Protein AF-A0A821AJT0-F1 (afdb_monomer_lite)

Radius of gyration: 16.4 Å; chains: 1; bounding box: 42×39×43 Å

Foldseek 3Di:
DDDDDDPDDDDDPDADDPPDLAQALQDLPLQLCVDPVNCCCLDPVVQVVLCVVLVFHADSCSNVNLQAALVRCVLCVLLVPLVLPDPVPPPGDDDDDDSPDHHDPVRNVRCVCSLPCVNNVSNDDLVVLLVDDDYDQDDDPPRSCVSSSSSVVCSSVVSVVVD

Structure (mmCIF, N/CA/C/O backbone):
data_AF-A0A821AJT0-F1
#
_entry.id   AF-A0A821AJT0-F1
#
loop_
_atom_site.group_PDB
_atom_site.id
_atom_site.type_symbol
_atom_site.label_atom_id
_atom_site.label_alt_id
_atom_site.label_comp_id
_atom_site.label_asym_id
_atom_site.label_entity_id
_atom_site.label_seq_id
_atom_site.pdbx_PDB_ins_code
_atom_site.Cartn_x
_atom_site.Cartn_y
_atom_site.Cartn_z
_atom_site.occupancy
_atom_site.B_iso_or_equiv
_atom_site.auth_seq_id
_atom_site.auth_comp_id
_atom_site.auth_asym_id
_atom_site.auth_atom_id
_atom_site.pdbx_PDB_model_num
ATOM 1 N N . MET A 1 1 ? -9.507 7.786 2.110 1.00 45.34 1 MET A N 1
ATOM 2 C CA . MET A 1 1 ? -10.564 7.546 3.126 1.00 45.34 1 MET A CA 1
ATOM 3 C C . MET A 1 1 ? -10.625 8.767 4.018 1.00 45.34 1 MET A C 1
ATOM 5 O O . MET A 1 1 ? -9.669 9.011 4.734 1.00 45.34 1 MET A O 1
ATOM 9 N N . ARG A 1 2 ? -11.683 9.581 3.936 1.00 38.25 2 ARG A N 1
ATOM 10 C CA . ARG A 1 2 ? -11.828 10.737 4.831 1.00 38.25 2 ARG A CA 1
ATOM 11 C C . ARG A 1 2 ? -12.661 10.327 6.033 1.00 38.25 2 ARG A C 1
ATOM 13 O O . ARG A 1 2 ? -13.854 10.071 5.902 1.00 38.25 2 ARG A O 1
ATOM 20 N N . PHE A 1 3 ? -12.023 10.248 7.193 1.00 47.03 3 PHE A N 1
ATOM 21 C CA . PHE A 1 3 ? -12.723 10.042 8.452 1.00 47.03 3 PHE A CA 1
ATOM 22 C C . PHE A 1 3 ? -13.467 11.330 8.799 1.00 47.03 3 PHE A C 1
ATOM 24 O O . PHE A 1 3 ? -12.852 12.363 9.067 1.00 47.03 3 PHE A O 1
ATOM 31 N N . ALA A 1 4 ? -14.796 11.294 8.769 1.00 43.53 4 ALA A N 1
ATOM 32 C CA . ALA A 1 4 ? -15.590 12.412 9.250 1.00 43.53 4 ALA A CA 1
ATOM 33 C C . ALA A 1 4 ? -15.402 12.531 10.772 1.00 43.53 4 ALA A C 1
ATOM 35 O O . ALA A 1 4 ? -15.856 11.676 11.534 1.00 43.53 4 ALA A O 1
ATOM 36 N N . LYS A 1 5 ? -14.728 13.590 11.232 1.00 41.69 5 LYS A N 1
ATOM 37 C CA . LYS A 1 5 ? -14.741 13.967 12.651 1.00 41.69 5 LYS A CA 1
ATOM 38 C C . LYS A 1 5 ? -16.100 14.594 12.960 1.00 41.69 5 LYS A C 1
ATOM 40 O O . LYS A 1 5 ? -16.399 15.677 12.471 1.00 41.69 5 LYS A O 1
ATOM 45 N N . SER A 1 6 ? -16.913 13.915 13.767 1.00 44.66 6 SER A N 1
ATOM 46 C CA . SER A 1 6 ? -18.130 14.518 14.322 1.00 44.66 6 SER A CA 1
ATOM 47 C C . SER A 1 6 ? -17.764 15.500 15.435 1.00 44.66 6 SER A C 1
ATOM 49 O O . SER A 1 6 ? -16.964 15.164 16.308 1.00 44.66 6 SER A O 1
ATOM 51 N N . SER A 1 7 ? -18.365 16.690 15.415 1.00 46.75 7 SER A N 1
ATOM 52 C CA . SER A 1 7 ? -18.227 17.713 16.456 1.00 46.75 7 SER A CA 1
ATOM 53 C C . SER A 1 7 ? -19.320 17.665 17.531 1.00 46.75 7 SER A C 1
ATOM 55 O O . SER A 1 7 ? -19.361 18.562 18.368 1.00 46.75 7 SER A O 1
ATOM 57 N N . THR A 1 8 ? -20.215 16.668 17.551 1.00 46.47 8 THR A N 1
ATOM 58 C CA . THR A 1 8 ? -21.352 16.683 18.491 1.00 46.47 8 THR A CA 1
ATOM 59 C C . THR A 1 8 ? -21.662 15.338 19.147 1.00 46.47 8 THR A C 1
ATOM 61 O O . THR A 1 8 ? -21.601 14.271 18.528 1.00 46.47 8 THR A O 1
ATOM 64 N N . ASN A 1 9 ? -21.985 15.437 20.444 1.00 53.34 9 ASN A N 1
ATOM 65 C CA . ASN A 1 9 ? -22.602 14.406 21.273 1.00 53.34 9 ASN A CA 1
ATOM 66 C C . ASN A 1 9 ? -23.973 14.023 20.689 1.00 53.34 9 ASN A C 1
ATOM 68 O O . ASN A 1 9 ? -24.708 14.911 20.271 1.00 53.34 9 ASN A O 1
ATOM 72 N N . HIS A 1 10 ? -24.295 12.725 20.736 1.00 47.25 10 HIS A N 1
ATOM 73 C CA . HIS A 1 10 ? -25.583 12.042 20.492 1.00 47.25 10 HIS A CA 1
ATOM 74 C C . HIS A 1 10 ? -25.587 10.995 19.358 1.00 47.25 10 HIS A C 1
ATOM 76 O O . HIS A 1 10 ? -24.951 11.128 18.315 1.00 47.25 10 HIS A O 1
ATOM 82 N N . ASN A 1 11 ? -26.298 9.900 19.655 1.00 51.38 11 ASN A N 1
ATOM 83 C CA . ASN A 1 11 ? -26.357 8.593 18.992 1.00 51.38 11 ASN A CA 1
ATOM 84 C C . ASN A 1 11 ? -26.781 8.635 17.512 1.00 51.38 11 ASN A C 1
ATOM 86 O O . ASN A 1 11 ? -27.920 8.316 17.175 1.00 51.38 11 ASN A O 1
ATOM 90 N N . VAL A 1 12 ? -25.858 8.949 16.609 1.00 53.19 12 VAL A N 1
ATOM 91 C CA . VAL A 1 12 ? -26.041 8.693 15.174 1.00 53.19 12 VAL A CA 1
ATOM 92 C C . VAL A 1 12 ? -25.372 7.362 14.839 1.00 53.19 12 VAL A C 1
ATOM 94 O O . VAL A 1 12 ? -24.178 7.201 15.093 1.00 53.19 12 VAL A O 1
ATOM 97 N N . SER A 1 13 ? -26.122 6.406 14.277 1.00 47.31 13 SER A N 1
ATOM 98 C CA . SER A 1 13 ? -25.541 5.175 13.722 1.00 47.31 13 SER A CA 1
ATOM 99 C C . SER A 1 13 ? -24.524 5.547 12.646 1.00 47.31 13 SER A C 1
ATOM 101 O O . SER A 1 13 ? -24.878 6.083 11.597 1.00 47.31 13 SER A O 1
ATOM 103 N N . ARG A 1 14 ? -23.245 5.291 12.923 1.00 57.66 14 ARG A N 1
ATOM 104 C CA . ARG A 1 14 ? -22.145 5.575 12.002 1.00 57.66 14 ARG A CA 1
ATOM 105 C C . ARG A 1 14 ? -21.933 4.356 11.115 1.00 57.66 14 ARG A C 1
ATOM 107 O O . ARG A 1 14 ? -21.143 3.478 11.438 1.00 57.66 14 ARG A O 1
ATOM 114 N N . VAL A 1 15 ? -22.667 4.283 10.008 1.00 54.91 15 VAL A N 1
ATOM 115 C CA . VAL A 1 15 ? -22.361 3.306 8.958 1.00 54.91 15 VAL A CA 1
ATOM 116 C C . VAL A 1 15 ? -21.209 3.865 8.132 1.00 54.91 15 VAL A C 1
ATOM 118 O O . VAL A 1 15 ? -21.364 4.859 7.426 1.00 54.91 15 VAL A O 1
ATOM 121 N N . GLN A 1 16 ? -20.043 3.235 8.235 1.00 56.59 16 GLN A N 1
ATOM 122 C CA . GLN A 1 16 ? -18.920 3.499 7.348 1.00 56.59 16 GLN A CA 1
ATOM 123 C C . GLN A 1 16 ? -18.976 2.510 6.185 1.00 56.59 16 GLN A C 1
ATOM 125 O O . GLN A 1 16 ? -18.784 1.313 6.379 1.00 56.59 16 GLN A O 1
ATOM 130 N N . VAL A 1 17 ? -19.222 3.009 4.973 1.00 56.44 17 VAL A N 1
ATOM 131 C CA . VAL A 1 17 ? -19.126 2.201 3.752 1.00 56.44 17 VAL A CA 1
ATOM 132 C C . VAL A 1 17 ? -17.809 2.536 3.065 1.00 56.44 17 VAL A C 1
ATOM 134 O O . VAL A 1 17 ? -17.628 3.638 2.547 1.00 56.44 17 VAL A O 1
ATOM 137 N N . VAL A 1 18 ? -16.869 1.593 3.064 1.00 58.59 18 VAL A N 1
ATOM 138 C CA . VAL A 1 18 ? -15.640 1.715 2.274 1.00 58.59 18 VAL A CA 1
ATOM 139 C C . VAL A 1 18 ? -15.951 1.246 0.854 1.00 58.59 18 VAL A C 1
ATOM 141 O O . VAL A 1 18 ? -15.835 0.069 0.536 1.00 58.59 18 VAL A O 1
ATOM 144 N N . ILE A 1 19 ? -16.372 2.171 -0.010 1.00 56.34 19 ILE A N 1
ATOM 145 C CA . ILE A 1 19 ? -16.479 1.930 -1.457 1.00 56.34 19 ILE A CA 1
ATOM 146 C C . ILE A 1 19 ? -15.154 2.366 -2.080 1.00 56.34 19 ILE A C 1
ATOM 148 O O . ILE A 1 19 ? -15.066 3.431 -2.688 1.00 56.34 19 ILE A O 1
ATOM 152 N N . TYR A 1 20 ? -14.082 1.608 -1.843 1.00 56.28 20 TYR A N 1
ATOM 153 C CA . TYR A 1 20 ? -12.774 1.960 -2.389 1.00 56.28 20 TYR A CA 1
ATOM 154 C C . TYR A 1 20 ? -12.106 0.766 -3.072 1.00 56.28 20 TYR A C 1
ATOM 156 O O . TYR A 1 20 ? -11.866 -0.249 -2.419 1.00 56.28 20 TYR A O 1
ATOM 164 N N . PRO A 1 21 ? -11.782 0.867 -4.374 1.00 53.12 21 PRO A N 1
ATOM 165 C CA . PRO A 1 21 ? -11.275 -0.260 -5.150 1.00 53.12 21 PRO A CA 1
ATOM 166 C C . PRO A 1 21 ? -9.785 -0.571 -4.909 1.00 53.12 21 PRO A C 1
ATOM 168 O O . PRO A 1 21 ? -9.240 -1.447 -5.573 1.00 53.12 21 PRO A O 1
ATOM 171 N N . ALA A 1 22 ? -9.088 0.124 -4.003 1.00 64.31 22 ALA A N 1
ATOM 172 C CA . ALA A 1 22 ? -7.684 -0.171 -3.704 1.00 64.31 22 ALA A CA 1
ATOM 173 C C . ALA A 1 22 ? -7.240 0.426 -2.365 1.00 64.31 22 ALA A C 1
ATOM 175 O O . ALA A 1 22 ? -6.850 1.572 -2.299 1.00 64.31 22 ALA A O 1
ATOM 176 N N . ILE A 1 23 ? -7.234 -0.326 -1.272 1.00 67.50 23 ILE A N 1
ATOM 177 C CA . ILE A 1 23 ? -7.045 0.271 0.066 1.00 67.50 23 ILE A CA 1
ATOM 178 C C . ILE A 1 23 ? -5.593 0.635 0.464 1.00 67.50 23 ILE A C 1
ATOM 180 O O . ILE A 1 23 ? -5.394 1.221 1.526 1.00 67.50 23 ILE A O 1
ATOM 184 N N . GLN A 1 24 ? -4.594 0.364 -0.387 1.00 74.12 24 GLN A N 1
ATOM 185 C CA . GLN A 1 24 ? -3.237 0.940 -0.303 1.00 74.12 24 GLN A CA 1
ATOM 186 C C . GLN A 1 24 ? -2.450 0.754 -1.612 1.00 74.12 24 GLN A C 1
ATOM 188 O O . GLN A 1 24 ? -2.720 -0.206 -2.337 1.00 74.12 24 GLN A O 1
ATOM 193 N N . PHE A 1 25 ? -1.474 1.624 -1.875 1.00 85.38 25 PHE A N 1
ATOM 194 C CA . PHE A 1 25 ? -0.567 1.600 -3.034 1.00 85.38 25 PHE A CA 1
ATOM 195 C C . PHE A 1 25 ? 0.917 1.541 -2.635 1.00 85.38 25 PHE A C 1
ATOM 197 O O . PHE A 1 25 ? 1.778 1.968 -3.398 1.00 85.38 25 PHE A O 1
ATOM 204 N N . VAL A 1 26 ? 1.238 1.051 -1.435 1.00 84.94 26 VAL A N 1
ATOM 205 C CA . VAL A 1 26 ? 2.631 0.844 -1.010 1.00 84.94 26 VAL A CA 1
ATOM 206 C C . VAL A 1 26 ? 3.263 -0.359 -1.707 1.00 84.94 26 VAL A C 1
ATOM 208 O O . VAL A 1 26 ? 4.451 -0.340 -2.002 1.00 84.94 26 VAL A O 1
ATOM 211 N N . ASP A 1 27 ? 2.466 -1.380 -2.021 1.00 80.31 27 ASP A N 1
ATOM 212 C CA . ASP A 1 27 ? 2.963 -2.606 -2.637 1.00 80.31 27 ASP A CA 1
ATOM 213 C C . ASP A 1 27 ? 2.010 -3.082 -3.749 1.00 80.31 27 ASP A C 1
ATOM 215 O O . ASP A 1 27 ? 0.897 -3.562 -3.495 1.00 80.31 27 ASP A O 1
ATOM 219 N N . PHE A 1 28 ? 2.451 -2.893 -4.993 1.00 76.88 28 PHE A N 1
ATOM 220 C CA . PHE A 1 28 ? 1.835 -3.384 -6.223 1.00 76.88 28 PHE A CA 1
ATOM 221 C C . PHE A 1 28 ? 2.284 -4.811 -6.559 1.00 76.88 28 PHE A C 1
ATOM 223 O O . PHE A 1 28 ? 1.522 -5.539 -7.179 1.00 76.88 28 PHE A O 1
ATOM 230 N N . MET A 1 29 ? 3.453 -5.265 -6.104 1.00 69.94 29 MET A N 1
ATOM 231 C CA . MET A 1 29 ? 3.932 -6.636 -6.350 1.00 69.94 29 MET A CA 1
ATOM 232 C C . MET A 1 29 ? 3.296 -7.690 -5.430 1.00 69.94 29 MET A C 1
ATOM 234 O O . MET A 1 29 ? 3.583 -8.881 -5.572 1.00 69.94 29 MET A O 1
ATOM 238 N N . VAL A 1 30 ? 2.400 -7.295 -4.514 1.00 65.75 30 VAL A N 1
ATOM 239 C CA . VAL A 1 30 ? 1.535 -8.221 -3.760 1.00 65.75 30 VAL A CA 1
ATOM 240 C C . VAL A 1 30 ? 0.937 -9.237 -4.735 1.00 65.75 30 VAL A C 1
ATOM 242 O O . VAL A 1 30 ? 0.191 -8.863 -5.638 1.00 65.75 30 VAL A O 1
ATOM 245 N N . SER A 1 31 ? 1.253 -10.526 -4.545 1.00 56.31 31 SER A N 1
ATOM 246 C CA . SER A 1 31 ? 1.124 -11.586 -5.565 1.00 56.31 31 SER A CA 1
ATOM 247 C C . SER A 1 31 ? -0.254 -11.713 -6.226 1.00 56.31 31 SER A C 1
ATOM 249 O O . SER A 1 31 ? -0.369 -12.230 -7.333 1.00 56.31 31 SER A O 1
ATOM 251 N N . LEU A 1 32 ? -1.303 -11.201 -5.586 1.00 59.53 32 LEU A N 1
ATOM 252 C CA . LEU A 1 32 ? -2.643 -11.069 -6.146 1.00 59.53 32 LEU A CA 1
ATOM 253 C C . LEU A 1 32 ? -2.680 -10.258 -7.455 1.00 59.53 32 LEU A C 1
ATOM 255 O O . LEU A 1 32 ? -3.339 -10.677 -8.409 1.00 59.53 32 LEU A O 1
ATOM 259 N N . TYR A 1 33 ? -1.935 -9.149 -7.524 1.00 55.88 33 TYR A N 1
ATOM 260 C CA . TYR A 1 33 ? -1.860 -8.279 -8.700 1.00 55.88 33 TYR A CA 1
ATOM 261 C C . TYR A 1 33 ? -1.179 -8.932 -9.906 1.00 55.88 33 TYR A C 1
ATOM 263 O O . TYR A 1 33 ? -1.455 -8.567 -11.047 1.00 55.88 33 TYR A O 1
ATOM 271 N N . LEU A 1 34 ? -0.361 -9.954 -9.653 1.00 60.50 34 LEU A N 1
ATOM 272 C CA . LEU A 1 34 ? 0.367 -10.707 -10.673 1.00 60.50 34 LEU A CA 1
ATOM 273 C C . LEU A 1 34 ? -0.470 -11.828 -11.301 1.00 60.50 34 LEU A C 1
ATOM 275 O O . LEU A 1 34 ? -0.023 -12.494 -12.234 1.00 60.50 34 LEU A O 1
ATOM 279 N N . THR A 1 35 ? -1.692 -12.055 -10.813 1.00 65.25 35 THR A N 1
ATOM 280 C CA . THR A 1 35 ? -2.595 -13.027 -11.436 1.00 65.25 35 THR A CA 1
ATOM 281 C C . THR A 1 35 ? -3.318 -12.417 -12.639 1.00 65.25 35 THR A C 1
ATOM 283 O O . THR A 1 35 ? -3.634 -11.224 -12.632 1.00 65.25 35 THR A O 1
ATOM 286 N N . PRO A 1 36 ? -3.691 -13.224 -13.653 1.00 65.50 36 PRO A N 1
ATOM 287 C CA . PRO A 1 36 ? -4.427 -12.732 -14.821 1.00 65.50 36 PRO A CA 1
ATOM 288 C C . PRO A 1 36 ? -5.709 -11.959 -14.470 1.00 65.50 36 PRO A C 1
ATOM 290 O O . PRO A 1 36 ? -6.108 -11.044 -15.187 1.00 65.50 36 PRO A O 1
ATOM 293 N N . ALA A 1 37 ? -6.339 -12.274 -13.333 1.00 63.66 37 ALA A N 1
ATOM 294 C CA . ALA A 1 37 ? -7.545 -11.600 -12.857 1.00 63.66 37 ALA A CA 1
ATOM 295 C C . ALA A 1 37 ? -7.326 -10.131 -12.425 1.00 63.66 37 ALA A C 1
ATOM 297 O O . ALA A 1 37 ? -8.304 -9.384 -12.306 1.00 63.66 37 ALA A O 1
ATOM 298 N N . PHE A 1 38 ? -6.076 -9.703 -12.215 1.00 66.00 38 PHE A N 1
ATOM 299 C CA . PHE A 1 38 ? -5.706 -8.379 -11.697 1.00 66.00 38 PHE A CA 1
ATOM 300 C C . PHE A 1 38 ? -4.772 -7.609 -12.616 1.00 66.00 38 PHE A C 1
ATOM 302 O O . PHE A 1 38 ? -4.358 -6.506 -12.266 1.00 66.00 38 PHE A O 1
ATOM 309 N N . TYR A 1 39 ? -4.537 -8.121 -13.824 1.00 69.25 39 TYR A N 1
ATOM 310 C CA . TYR A 1 39 ? -3.720 -7.458 -14.834 1.00 69.25 39 TYR A CA 1
ATOM 311 C C . TYR A 1 39 ? -4.169 -6.015 -15.122 1.00 69.25 39 TYR A C 1
ATOM 313 O O . TYR A 1 39 ? -3.357 -5.170 -15.479 1.00 69.25 39 TYR A O 1
ATOM 321 N N . ILE A 1 40 ? -5.449 -5.685 -14.888 1.00 69.88 40 ILE A N 1
ATOM 322 C CA . ILE A 1 40 ? -5.940 -4.305 -14.994 1.00 69.88 40 ILE A CA 1
ATOM 323 C C . ILE A 1 40 ? -5.161 -3.333 -14.095 1.00 69.88 40 ILE A C 1
ATOM 325 O O . ILE A 1 40 ? -4.878 -2.226 -14.537 1.00 69.88 40 ILE A O 1
ATOM 329 N N . PHE A 1 41 ? -4.745 -3.761 -12.899 1.00 71.12 41 PHE A N 1
ATOM 330 C CA . PHE A 1 41 ? -3.929 -2.988 -11.957 1.00 71.12 41 PHE A CA 1
ATOM 331 C C . PHE A 1 41 ? -2.427 -3.015 -12.286 1.00 71.12 41 PHE A C 1
ATOM 333 O O . PHE A 1 41 ? -1.656 -2.342 -11.614 1.00 71.12 41 PHE A O 1
ATOM 340 N N . HIS A 1 42 ? -2.005 -3.788 -13.289 1.00 75.06 42 HIS A N 1
ATOM 341 C CA . HIS A 1 42 ? -0.639 -3.858 -13.830 1.00 75.06 42 HIS A CA 1
ATOM 342 C C . HIS A 1 42 ? -0.607 -3.454 -15.305 1.00 75.06 42 HIS A C 1
ATOM 344 O O . HIS A 1 42 ? 0.154 -3.981 -16.112 1.00 75.06 42 HIS A O 1
ATOM 350 N N . SER A 1 43 ? -1.477 -2.517 -15.666 1.00 82.25 43 SER A N 1
ATOM 351 C CA . SER A 1 43 ? -1.553 -1.972 -17.011 1.00 82.25 43 SER A CA 1
ATOM 352 C C . SER A 1 43 ? -1.207 -0.491 -17.003 1.00 82.25 43 SER A C 1
ATOM 354 O O . SER A 1 43 ? -1.412 0.199 -16.005 1.00 82.25 43 SER A O 1
ATOM 356 N N . GLU A 1 44 ? -0.768 0.021 -18.147 1.00 84.88 44 GLU A N 1
ATOM 357 C CA . GLU A 1 44 ? -0.578 1.459 -18.376 1.00 84.88 44 GLU A CA 1
ATOM 358 C C . GLU A 1 44 ? -1.843 2.268 -18.030 1.00 84.88 44 GLU A C 1
ATOM 360 O O . GLU A 1 44 ? -1.771 3.357 -17.468 1.00 84.88 44 GLU A O 1
ATOM 365 N N . ARG A 1 45 ? -3.034 1.685 -18.240 1.00 86.81 45 ARG A N 1
ATOM 366 C CA . ARG A 1 45 ? -4.306 2.311 -17.848 1.00 86.81 45 ARG A CA 1
ATOM 367 C C . ARG A 1 45 ? -4.416 2.531 -16.340 1.00 86.81 45 ARG A C 1
ATOM 369 O O . ARG A 1 45 ? -4.987 3.538 -15.936 1.00 86.81 45 ARG A O 1
ATOM 376 N N . ALA A 1 46 ? -3.899 1.622 -15.510 1.00 85.31 46 ALA A N 1
ATOM 377 C CA . ALA A 1 46 ? -3.889 1.830 -14.062 1.00 85.31 46 ALA A CA 1
ATOM 378 C C . ALA A 1 46 ? -2.994 3.006 -13.679 1.00 85.31 46 ALA A C 1
ATOM 380 O O . ALA A 1 46 ? -3.390 3.804 -12.836 1.00 85.31 46 ALA A O 1
ATOM 381 N N . VAL A 1 47 ? -1.841 3.146 -14.336 1.00 89.31 47 VAL A N 1
ATOM 382 C CA . VAL A 1 47 ? -0.933 4.281 -14.127 1.00 89.31 47 VAL A CA 1
ATOM 383 C C . VAL A 1 47 ? -1.658 5.588 -14.450 1.00 89.31 47 VAL A C 1
ATOM 385 O O . VAL A 1 47 ? -1.750 6.442 -13.579 1.00 89.31 47 VAL A O 1
ATOM 388 N N . HIS A 1 48 ? -2.308 5.694 -15.614 1.00 90.25 48 HIS A N 1
ATOM 389 C CA . HIS A 1 48 ? -3.079 6.892 -15.982 1.00 90.25 48 HIS A CA 1
ATOM 390 C C . HIS A 1 48 ? -4.241 7.198 -15.021 1.00 90.2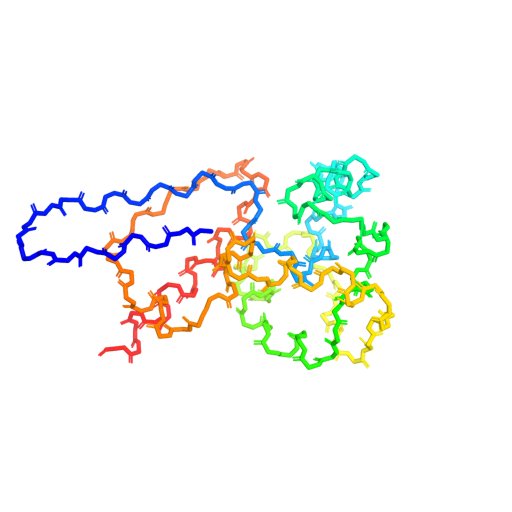5 48 HIS A C 1
ATOM 392 O O . HIS A 1 48 ? -4.515 8.358 -14.714 1.00 90.25 48 HIS A O 1
ATOM 398 N N . VAL A 1 49 ? -4.942 6.174 -14.521 1.00 87.62 49 VAL A N 1
ATOM 399 C CA . VAL A 1 49 ? -6.000 6.372 -13.515 1.00 87.62 49 VAL A CA 1
ATOM 400 C C . VAL A 1 49 ? -5.415 6.921 -12.213 1.00 87.62 49 VAL A C 1
ATOM 402 O O . VAL A 1 49 ? -6.010 7.814 -11.610 1.00 87.62 49 VAL A O 1
ATOM 405 N N . LEU A 1 50 ? -4.253 6.421 -11.786 1.00 88.00 50 LEU A N 1
ATOM 406 C CA . LEU A 1 50 ? -3.560 6.931 -10.605 1.00 88.00 50 LEU A CA 1
ATOM 407 C C . LEU A 1 50 ? -3.092 8.369 -10.812 1.00 88.00 50 LEU A C 1
ATOM 409 O O . LEU A 1 50 ? -3.329 9.189 -9.930 1.00 88.00 50 LEU A O 1
ATOM 413 N N . GLU A 1 51 ? -2.512 8.688 -11.971 1.00 91.75 51 GLU A N 1
ATOM 414 C CA . GLU A 1 51 ? -2.111 10.052 -12.337 1.00 91.75 51 GLU A CA 1
ATOM 415 C C . GLU A 1 51 ? -3.280 11.027 -12.254 1.00 91.75 51 GLU A C 1
ATOM 417 O O . GLU A 1 51 ? -3.161 12.088 -11.642 1.00 91.75 51 GLU A O 1
ATOM 422 N N . PHE A 1 52 ? -4.429 10.641 -12.817 1.00 89.19 52 PHE A N 1
ATOM 423 C CA . PHE A 1 52 ? -5.653 11.429 -12.741 1.00 89.19 52 PHE A CA 1
ATOM 424 C C . PHE A 1 52 ? -6.113 11.616 -11.290 1.00 89.19 52 PHE A C 1
ATOM 426 O O . PHE A 1 52 ? -6.504 12.713 -10.896 1.00 89.19 52 PHE A O 1
ATOM 433 N N . TYR A 1 53 ? -6.040 10.558 -10.480 1.00 85.12 53 TYR A N 1
ATOM 434 C CA . TYR A 1 53 ? -6.500 10.583 -9.094 1.00 85.12 53 TYR A CA 1
ATOM 435 C C . TYR A 1 53 ? -5.631 11.463 -8.185 1.00 85.12 53 TYR A C 1
ATOM 437 O O . TYR A 1 53 ? -6.161 12.146 -7.309 1.00 85.12 53 TYR A O 1
ATOM 445 N N . ILE A 1 54 ? -4.311 11.475 -8.395 1.00 88.75 54 ILE A N 1
ATOM 446 C CA . ILE A 1 54 ? -3.378 12.312 -7.621 1.00 88.75 54 ILE A CA 1
ATOM 447 C C . ILE A 1 54 ? -3.064 13.657 -8.295 1.00 88.75 54 ILE A C 1
ATOM 449 O O . ILE A 1 54 ? -2.374 14.491 -7.714 1.00 88.75 54 ILE A O 1
ATOM 453 N N . ASN A 1 55 ? -3.583 13.888 -9.504 1.00 90.75 55 ASN A N 1
ATOM 454 C CA . ASN A 1 55 ? -3.311 15.066 -10.330 1.00 90.75 55 ASN A CA 1
ATOM 455 C C . ASN A 1 55 ? -1.800 15.327 -10.524 1.00 90.75 55 ASN A C 1
ATOM 457 O O . ASN A 1 55 ? -1.314 16.451 -10.367 1.00 90.75 55 ASN A O 1
ATOM 461 N N . LYS A 1 56 ? -1.038 14.264 -10.808 1.00 90.75 56 LYS A N 1
ATOM 462 C CA . LYS A 1 56 ? 0.419 14.313 -11.005 1.00 90.75 56 LYS A CA 1
ATOM 463 C C . LYS A 1 56 ? 0.884 13.139 -11.860 1.00 90.75 56 LYS A C 1
ATOM 465 O O . LYS A 1 56 ? 0.446 12.017 -11.632 1.00 90.75 56 LYS A O 1
ATOM 470 N N . ASN A 1 57 ? 1.815 13.389 -12.779 1.00 92.56 57 ASN A N 1
ATOM 471 C CA . ASN A 1 57 ? 2.401 12.335 -13.607 1.00 92.56 57 ASN A CA 1
ATOM 472 C C . ASN A 1 57 ? 3.298 11.410 -12.772 1.00 92.56 57 ASN A C 1
ATOM 474 O O . ASN A 1 57 ? 4.107 11.882 -11.962 1.00 92.56 57 ASN A O 1
ATOM 478 N N . ILE A 1 58 ? 3.191 10.103 -13.005 1.00 92.00 58 ILE A N 1
ATOM 479 C CA . ILE A 1 58 ? 3.982 9.073 -12.323 1.00 92.00 58 ILE A CA 1
ATOM 480 C C . ILE A 1 58 ? 4.524 8.061 -13.331 1.00 92.00 58 ILE A C 1
ATOM 482 O O . ILE A 1 58 ? 3.899 7.761 -14.340 1.00 92.00 58 ILE A O 1
ATOM 486 N N . SER A 1 59 ? 5.712 7.519 -13.058 1.00 93.44 59 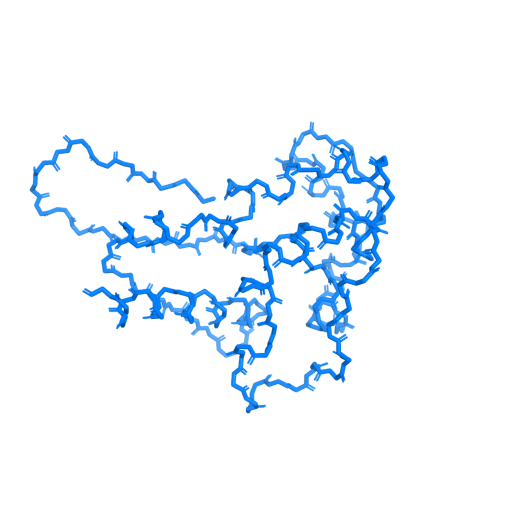SER A N 1
ATOM 487 C CA . SER A 1 59 ? 6.293 6.481 -13.917 1.00 93.44 59 SER A CA 1
ATOM 488 C C . SER A 1 59 ? 5.495 5.182 -13.806 1.00 93.44 59 SER A C 1
ATOM 490 O O . SER A 1 59 ? 5.055 4.821 -12.715 1.00 93.44 59 SER A O 1
ATOM 492 N N . GLY A 1 60 ? 5.408 4.412 -14.894 1.00 90.31 60 GLY A N 1
ATOM 493 C CA . GLY A 1 60 ? 4.920 3.031 -14.843 1.00 90.31 60 GLY A CA 1
ATOM 494 C C . GLY A 1 60 ? 5.735 2.129 -13.908 1.00 90.31 60 GLY A C 1
ATOM 495 O O . GLY A 1 60 ? 5.227 1.109 -13.447 1.00 90.31 60 GLY A O 1
ATOM 496 N N . ASP A 1 61 ? 6.948 2.549 -13.534 1.00 91.00 61 ASP A N 1
ATOM 497 C CA . ASP A 1 61 ? 7.793 1.853 -12.561 1.00 91.00 61 ASP A CA 1
ATOM 498 C C . ASP A 1 61 ? 7.160 1.746 -11.159 1.00 91.00 61 ASP A C 1
ATOM 500 O O . ASP A 1 61 ? 7.607 0.935 -10.344 1.00 91.00 61 ASP A O 1
ATOM 504 N N . VAL A 1 62 ? 6.097 2.512 -10.862 1.00 89.69 62 VAL A N 1
ATOM 505 C CA . VAL A 1 62 ? 5.303 2.310 -9.635 1.00 89.69 62 VAL A CA 1
ATOM 506 C C . VAL A 1 62 ? 4.731 0.893 -9.552 1.00 89.69 62 VAL A C 1
ATOM 508 O O . VAL A 1 62 ? 4.620 0.330 -8.466 1.00 89.69 62 VAL A O 1
ATOM 511 N N . LEU A 1 63 ? 4.418 0.282 -10.701 1.00 85.94 63 LEU A N 1
ATOM 512 C CA . LEU A 1 63 ? 3.839 -1.057 -10.756 1.00 85.94 63 LEU A CA 1
ATOM 513 C C . LEU A 1 63 ? 4.820 -2.123 -10.269 1.00 85.94 63 LEU A C 1
ATOM 515 O O . LEU A 1 63 ? 4.378 -3.127 -9.728 1.00 85.94 63 LEU A O 1
ATOM 519 N N . VAL A 1 64 ? 6.129 -1.885 -10.394 1.00 85.38 64 VAL A N 1
ATOM 520 C CA . VAL A 1 64 ? 7.200 -2.770 -9.904 1.00 85.38 64 VAL A CA 1
ATOM 521 C C . VAL A 1 64 ? 7.774 -2.317 -8.556 1.00 85.38 64 VAL A C 1
ATOM 523 O O . VAL A 1 64 ? 8.897 -2.668 -8.205 1.00 85.38 64 VAL A O 1
ATOM 526 N N . ASN A 1 65 ? 7.006 -1.540 -7.781 1.00 87.06 65 ASN A N 1
ATOM 527 C CA . ASN A 1 65 ? 7.387 -1.008 -6.467 1.00 87.06 65 ASN A CA 1
ATOM 528 C C . ASN A 1 65 ? 8.632 -0.106 -6.454 1.00 87.06 65 ASN A C 1
ATOM 530 O O . ASN A 1 65 ? 9.271 0.056 -5.410 1.00 87.06 65 ASN A O 1
ATOM 534 N N . ASN A 1 66 ? 8.964 0.533 -7.578 1.00 91.12 66 ASN A N 1
ATOM 535 C CA . ASN A 1 66 ? 10.109 1.444 -7.665 1.00 91.12 66 ASN A CA 1
ATOM 536 C C . ASN A 1 66 ? 9.838 2.829 -7.036 1.00 91.12 66 ASN A C 1
ATOM 538 O O . ASN A 1 66 ? 10.664 3.733 -7.126 1.00 91.12 66 ASN A O 1
ATOM 542 N N . HIS A 1 67 ? 8.664 3.020 -6.429 1.00 93.19 67 HIS A N 1
ATOM 543 C CA . HIS A 1 67 ? 8.200 4.266 -5.811 1.00 93.19 67 HIS A CA 1
ATOM 544 C C . HIS A 1 67 ? 8.251 4.268 -4.280 1.00 93.19 67 HIS A C 1
ATOM 546 O O . HIS A 1 67 ? 7.732 5.197 -3.663 1.00 93.19 67 HIS A O 1
ATOM 552 N N . THR A 1 68 ? 8.846 3.247 -3.659 1.00 92.62 68 THR A N 1
ATOM 553 C CA . THR A 1 68 ? 8.940 3.135 -2.196 1.00 92.62 68 THR A CA 1
ATOM 554 C C . THR A 1 68 ? 10.381 2.945 -1.734 1.00 92.62 68 THR A C 1
ATOM 556 O O . THR A 1 68 ? 11.125 2.153 -2.316 1.00 92.62 68 THR A O 1
ATOM 559 N N . SER A 1 69 ? 10.774 3.659 -0.678 1.00 93.69 69 SER A N 1
ATOM 560 C CA . SER A 1 69 ? 12.066 3.457 -0.010 1.00 93.69 69 SER A CA 1
ATOM 561 C C . SER A 1 69 ? 12.026 2.268 0.953 1.00 93.69 69 SER A C 1
ATOM 563 O O . SER A 1 69 ? 10.953 1.801 1.350 1.00 93.69 69 SER A O 1
ATOM 565 N N . VAL A 1 70 ? 13.196 1.790 1.370 1.00 92.44 70 VAL A N 1
ATOM 566 C CA . VAL A 1 70 ? 13.346 0.756 2.403 1.00 92.44 70 VAL A CA 1
ATOM 567 C C . VAL A 1 70 ? 12.666 1.171 3.709 1.00 92.44 70 VAL A C 1
ATOM 569 O O . VAL A 1 70 ? 11.983 0.362 4.341 1.00 92.44 70 VAL A O 1
ATOM 572 N N . GLU A 1 71 ? 12.810 2.431 4.115 1.00 91.69 71 GLU A N 1
ATOM 573 C CA . GLU A 1 71 ? 12.197 2.968 5.333 1.00 91.69 71 GLU A CA 1
ATOM 574 C C . GLU A 1 71 ? 10.673 2.938 5.236 1.00 91.69 71 GLU A C 1
ATOM 576 O O . GLU A 1 71 ? 10.011 2.477 6.164 1.00 91.69 71 GLU A O 1
ATOM 581 N N . GLN A 1 72 ? 10.116 3.364 4.098 1.00 91.00 72 GLN A N 1
ATOM 582 C CA . GLN A 1 72 ? 8.670 3.353 3.865 1.00 91.00 72 GLN A CA 1
ATOM 583 C C . GLN A 1 72 ? 8.115 1.926 3.860 1.00 91.00 72 GLN A C 1
ATOM 585 O O . GLN A 1 72 ? 7.095 1.658 4.495 1.00 91.00 72 GLN A O 1
ATOM 590 N N . LYS A 1 73 ? 8.800 0.992 3.191 1.00 88.00 73 LYS A N 1
ATOM 591 C CA . LYS A 1 73 ? 8.412 -0.426 3.165 1.00 88.00 73 LYS A CA 1
ATOM 592 C C . LYS A 1 73 ? 8.374 -1.021 4.571 1.00 88.00 73 LYS A C 1
ATOM 594 O O . LYS A 1 73 ? 7.394 -1.667 4.933 1.00 88.00 73 LYS A O 1
ATOM 599 N N . LYS A 1 74 ? 9.396 -0.740 5.386 1.00 87.94 74 LYS A N 1
ATOM 600 C CA . LYS A 1 74 ? 9.456 -1.169 6.792 1.00 87.94 74 LYS A CA 1
ATOM 601 C C . LYS A 1 74 ? 8.355 -0.528 7.635 1.00 87.94 74 LYS A C 1
ATOM 603 O O . LYS A 1 74 ? 7.700 -1.230 8.400 1.00 87.94 74 LYS A O 1
ATOM 608 N N . GLN A 1 75 ? 8.130 0.777 7.480 1.00 87.12 75 GLN A N 1
ATOM 609 C CA . GLN A 1 75 ? 7.106 1.520 8.216 1.00 87.12 75 GLN A CA 1
ATOM 610 C C . GLN A 1 75 ? 5.702 0.957 7.965 1.00 87.12 75 GLN A C 1
ATOM 612 O O . GLN A 1 75 ? 4.937 0.765 8.905 1.00 87.12 75 GLN A O 1
ATOM 617 N N . TYR A 1 76 ? 5.372 0.668 6.706 1.00 85.25 76 TYR A N 1
ATOM 618 C CA . TYR A 1 76 ? 4.040 0.222 6.296 1.00 85.25 76 TYR A CA 1
ATOM 619 C C . TYR A 1 76 ? 3.913 -1.303 6.189 1.00 85.25 76 TYR A C 1
ATOM 621 O O . TYR A 1 76 ? 2.910 -1.817 5.691 1.00 85.25 76 TYR A O 1
ATOM 629 N N . ARG A 1 77 ? 4.906 -2.062 6.670 1.00 82.06 77 ARG A N 1
ATOM 630 C CA . ARG A 1 77 ? 4.902 -3.525 6.564 1.00 82.06 77 ARG A CA 1
ATOM 631 C C . ARG A 1 77 ? 3.674 -4.132 7.231 1.00 82.06 77 ARG A C 1
ATOM 633 O O . ARG A 1 77 ? 3.029 -4.986 6.637 1.00 82.06 77 ARG A O 1
ATOM 640 N N . CYS A 1 78 ? 3.289 -3.636 8.405 1.00 78.44 78 CYS A N 1
ATOM 641 C CA . CYS A 1 78 ? 2.121 -4.131 9.138 1.00 78.44 78 CYS A CA 1
ATOM 642 C C . CYS A 1 78 ? 0.805 -4.041 8.345 1.00 78.44 78 CYS A C 1
ATOM 644 O O . CYS A 1 78 ? -0.101 -4.828 8.595 1.00 78.44 78 CYS A O 1
ATOM 646 N N . CYS A 1 79 ? 0.694 -3.126 7.378 1.00 75.31 79 CYS A N 1
ATOM 647 C CA . CYS A 1 79 ? -0.502 -2.936 6.558 1.00 75.31 79 CYS A CA 1
ATOM 648 C C . CYS A 1 79 ? -0.345 -3.384 5.095 1.00 75.31 79 CYS A C 1
ATOM 650 O O . CYS A 1 79 ? -1.265 -3.225 4.288 1.00 75.31 79 CYS A O 1
ATOM 652 N N . ALA A 1 80 ? 0.792 -3.995 4.758 1.00 76.19 80 ALA A N 1
ATOM 653 C CA . ALA A 1 80 ? 1.076 -4.581 3.449 1.00 76.19 80 ALA A CA 1
ATOM 654 C C . ALA A 1 80 ? 1.569 -6.037 3.531 1.00 76.19 80 ALA A C 1
ATOM 656 O O . ALA A 1 80 ? 1.915 -6.634 2.512 1.00 76.19 80 ALA A O 1
ATOM 657 N N . ASP A 1 81 ? 1.614 -6.621 4.729 1.00 78.44 81 ASP A N 1
ATOM 658 C CA . ASP A 1 81 ? 2.060 -7.992 4.935 1.00 78.44 81 ASP A CA 1
ATOM 659 C C . ASP A 1 81 ? 0.950 -9.000 4.599 1.00 78.44 81 ASP A C 1
ATOM 661 O O . ASP A 1 81 ? -0.035 -9.165 5.322 1.00 78.44 81 ASP A O 1
ATOM 665 N N . TRP A 1 82 ? 1.127 -9.718 3.489 1.00 74.81 82 TRP A N 1
ATOM 666 C CA . TRP A 1 82 ? 0.224 -10.796 3.090 1.00 74.81 82 TRP A CA 1
ATOM 667 C C . TRP A 1 82 ? 0.280 -11.999 4.045 1.00 74.81 82 TRP A C 1
ATOM 669 O O . TRP A 1 82 ? -0.637 -12.825 4.041 1.00 74.81 82 TRP A O 1
ATOM 679 N N . SER A 1 83 ? 1.304 -12.104 4.901 1.00 74.81 83 SER A N 1
ATOM 680 C CA . SER A 1 83 ? 1.387 -13.118 5.955 1.00 74.81 83 SER A CA 1
ATOM 681 C C . SER A 1 83 ? 0.291 -12.963 7.021 1.00 74.81 83 SER A C 1
ATOM 683 O O . SER A 1 83 ? 0.042 -13.898 7.780 1.00 74.81 83 SER A O 1
ATOM 685 N N . LEU A 1 84 ? -0.433 -11.841 7.043 1.00 74.69 84 LEU A N 1
ATOM 686 C CA . LEU A 1 84 ? -1.614 -11.655 7.891 1.00 74.69 84 LEU A CA 1
ATOM 687 C C . LEU A 1 84 ? -2.849 -12.405 7.369 1.00 74.69 84 LEU A C 1
ATOM 689 O O . LEU A 1 84 ? -3.781 -12.689 8.117 1.00 74.69 84 LEU A O 1
ATOM 693 N N . ILE A 1 85 ? -2.866 -12.775 6.088 1.00 75.56 85 ILE A N 1
ATOM 694 C CA . ILE A 1 85 ? -3.976 -13.516 5.480 1.00 75.56 85 ILE A CA 1
ATOM 695 C C . ILE A 1 85 ? -3.914 -14.968 5.966 1.00 75.56 85 ILE A C 1
ATOM 697 O O . ILE A 1 85 ? -2.837 -15.535 6.069 1.00 75.56 85 ILE A O 1
ATOM 701 N N . SER A 1 86 ? -5.025 -15.643 6.255 1.00 76.00 86 SER A N 1
ATOM 702 C CA . SER A 1 86 ? -4.965 -17.058 6.673 1.00 76.00 86 SER A CA 1
ATOM 703 C C . SER A 1 86 ? -4.422 -17.975 5.559 1.00 76.00 86 SER A C 1
ATOM 705 O O . SER A 1 86 ? -4.783 -17.808 4.394 1.00 76.00 86 SER A O 1
ATOM 707 N N . ASN A 1 87 ? -3.619 -18.994 5.904 1.00 75.06 87 ASN A N 1
ATOM 708 C CA . ASN A 1 87 ? -3.004 -19.931 4.944 1.00 75.06 87 ASN A CA 1
ATOM 709 C C . ASN A 1 87 ? -4.001 -20.549 3.950 1.00 75.06 87 ASN A C 1
ATOM 711 O O . ASN A 1 87 ? -3.668 -20.710 2.778 1.00 75.06 87 ASN A O 1
ATOM 715 N N . LYS A 1 88 ? -5.244 -20.829 4.371 1.00 75.19 88 LYS A N 1
ATOM 716 C CA . LYS A 1 88 ? -6.302 -21.359 3.484 1.00 75.19 88 LYS A CA 1
ATOM 717 C C . LYS A 1 88 ? -6.635 -20.444 2.293 1.00 75.19 88 LYS A C 1
ATOM 719 O O . LYS A 1 88 ? -7.154 -20.922 1.285 1.00 75.19 88 LYS A O 1
ATOM 724 N N . TYR A 1 89 ? -6.336 -19.148 2.401 1.00 69.88 89 TYR A N 1
ATOM 725 C CA . TYR A 1 89 ? -6.580 -18.145 1.364 1.00 69.88 89 TYR A CA 1
ATOM 726 C C . TYR A 1 89 ? -5.300 -17.729 0.615 1.00 69.88 89 TYR A C 1
ATOM 728 O O . TYR A 1 89 ? -5.406 -17.147 -0.463 1.00 69.88 89 TYR A O 1
ATOM 736 N N . ARG A 1 90 ? -4.097 -18.095 1.094 1.00 70.44 90 ARG A N 1
ATOM 737 C CA . ARG A 1 90 ? -2.800 -17.746 0.474 1.00 70.44 90 ARG A CA 1
ATOM 738 C C . ARG A 1 90 ? -2.440 -18.616 -0.742 1.00 70.44 90 ARG A C 1
ATOM 740 O O . ARG A 1 90 ? -1.365 -19.198 -0.811 1.00 70.44 90 ARG A O 1
ATOM 747 N N . LYS A 1 91 ? -3.331 -18.727 -1.730 1.00 62.09 91 LYS A N 1
ATOM 748 C CA . LYS A 1 91 ? -3.113 -19.607 -2.901 1.00 62.09 91 LYS A CA 1
ATOM 749 C C . LYS A 1 91 ? -2.072 -19.078 -3.901 1.00 62.09 91 LYS A C 1
ATOM 751 O O . LYS A 1 91 ? -1.596 -19.838 -4.740 1.00 62.09 91 LYS A O 1
ATOM 756 N N . VAL A 1 92 ? -1.745 -17.788 -3.829 1.00 63.03 92 VAL A N 1
ATOM 757 C CA . VAL A 1 92 ? -0.968 -17.064 -4.852 1.00 63.03 92 VAL A CA 1
ATOM 758 C C . VAL A 1 92 ? 0.355 -16.500 -4.306 1.00 63.03 92 VAL A C 1
ATOM 760 O O . VAL A 1 92 ? 1.271 -16.235 -5.076 1.00 63.03 92 VAL A O 1
ATOM 763 N N . TYR A 1 93 ? 0.493 -16.367 -2.986 1.00 66.62 93 TYR A N 1
ATOM 764 C CA . TYR A 1 93 ? 1.677 -15.797 -2.341 1.00 66.62 93 TYR A CA 1
ATOM 765 C C . TYR A 1 93 ? 2.754 -16.861 -2.155 1.00 66.62 93 TYR A C 1
ATOM 767 O O . TYR A 1 93 ? 2.591 -17.769 -1.339 1.00 66.62 93 TYR A O 1
ATOM 775 N N . LYS A 1 94 ? 3.824 -16.778 -2.947 1.00 58.53 94 LYS A N 1
ATOM 776 C CA . LYS A 1 94 ? 4.914 -17.769 -2.940 1.00 58.53 94 LYS A CA 1
ATOM 777 C C . LYS A 1 94 ? 6.280 -17.172 -2.625 1.00 58.53 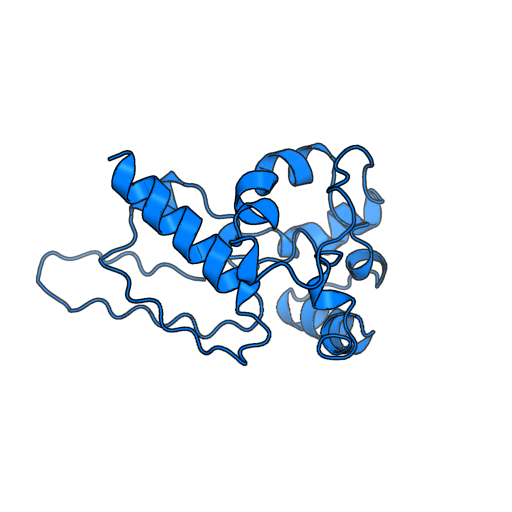94 LYS A C 1
ATOM 779 O O . LYS A 1 94 ? 7.098 -17.860 -2.029 1.00 58.53 94 LYS A O 1
ATOM 784 N N . GLU A 1 95 ? 6.501 -15.913 -2.990 1.00 62.09 95 GLU A N 1
ATOM 785 C CA . GLU A 1 95 ? 7.792 -15.253 -2.812 1.00 62.09 95 GLU A CA 1
ATOM 786 C C . GLU A 1 95 ? 7.858 -14.486 -1.484 1.00 62.09 95 GLU A C 1
ATOM 788 O O . GLU A 1 95 ? 6.861 -13.873 -1.078 1.00 62.09 95 GLU A O 1
ATOM 793 N N . PRO A 1 96 ? 9.015 -14.499 -0.799 1.00 60.41 96 PRO A N 1
ATOM 794 C CA . PRO A 1 96 ? 9.222 -13.715 0.407 1.00 60.41 96 PRO A CA 1
ATOM 795 C C . PRO A 1 96 ? 9.159 -12.217 0.101 1.00 60.41 96 PRO A C 1
ATOM 797 O O . PRO A 1 96 ? 9.577 -11.744 -0.952 1.00 60.41 96 PRO A O 1
ATOM 800 N N . ILE A 1 97 ? 8.645 -11.459 1.063 1.00 66.56 97 ILE A N 1
ATOM 801 C CA . ILE A 1 97 ? 8.596 -10.000 1.000 1.00 66.56 97 ILE A CA 1
ATOM 802 C C . ILE A 1 97 ? 10.025 -9.444 1.084 1.00 66.56 97 ILE A C 1
ATOM 804 O O . ILE A 1 97 ? 10.736 -9.718 2.052 1.00 66.56 97 ILE A O 1
ATOM 808 N N . THR A 1 98 ? 10.438 -8.635 0.106 1.00 66.44 98 THR A N 1
ATOM 809 C CA . THR A 1 98 ? 11.782 -8.032 0.059 1.00 66.44 98 THR A CA 1
ATOM 810 C C . THR A 1 98 ? 11.751 -6.518 0.297 1.00 66.44 98 THR A C 1
ATOM 812 O O . THR A 1 98 ? 11.358 -5.752 -0.584 1.00 66.44 98 THR A O 1
ATOM 815 N N . ASP A 1 99 ? 12.254 -6.095 1.464 1.00 78.94 99 ASP A N 1
ATOM 816 C CA . ASP A 1 99 ? 12.311 -4.689 1.926 1.00 78.94 99 ASP A CA 1
ATOM 817 C C . ASP A 1 99 ? 13.728 -4.137 2.037 1.00 78.94 99 ASP A C 1
ATOM 819 O O . ASP A 1 99 ? 14.037 -3.313 2.894 1.00 78.94 99 ASP A O 1
ATOM 823 N N . ASN A 1 100 ? 14.629 -4.646 1.209 1.00 85.12 100 ASN A N 1
ATOM 824 C CA . ASN A 1 100 ? 16.058 -4.357 1.279 1.00 85.12 100 ASN A CA 1
ATOM 825 C C . ASN A 1 100 ? 16.558 -3.434 0.163 1.00 85.12 100 ASN A C 1
ATOM 827 O O . ASN A 1 100 ? 17.732 -3.083 0.170 1.00 85.12 100 ASN A O 1
ATOM 831 N N . MET A 1 101 ? 15.691 -3.057 -0.778 1.00 88.50 101 MET A N 1
ATOM 832 C CA . MET A 1 101 ? 16.049 -2.239 -1.934 1.00 88.50 101 MET A CA 1
ATOM 833 C C . MET A 1 101 ? 15.214 -0.967 -1.977 1.00 88.50 101 MET A C 1
ATOM 835 O O . MET A 1 101 ? 13.981 -1.030 -1.894 1.00 88.50 101 MET A O 1
ATOM 839 N N . ASP A 1 102 ? 15.885 0.166 -2.149 1.00 93.19 102 ASP A N 1
ATOM 840 C CA . ASP A 1 102 ? 15.235 1.442 -2.417 1.00 93.19 102 ASP A CA 1
ATOM 841 C C . ASP A 1 102 ? 14.710 1.504 -3.846 1.00 93.19 102 ASP A C 1
ATOM 843 O O . ASP A 1 102 ? 15.315 0.980 -4.785 1.00 93.19 102 ASP A O 1
ATOM 847 N N . GLY A 1 103 ? 13.570 2.171 -3.996 1.00 92.25 103 GLY A N 1
ATOM 848 C CA . GLY A 1 103 ? 13.099 2.621 -5.291 1.00 92.25 103 GLY A CA 1
ATOM 849 C C . GLY A 1 103 ? 13.947 3.761 -5.861 1.00 92.25 103 GLY A C 1
ATOM 850 O O . GLY A 1 103 ? 14.830 4.328 -5.216 1.00 92.25 103 GLY A O 1
ATOM 851 N N . ASN A 1 104 ? 13.643 4.143 -7.093 1.00 95.31 104 ASN A N 1
ATOM 852 C CA . ASN A 1 104 ? 14.276 5.261 -7.766 1.00 95.31 104 ASN A CA 1
ATOM 853 C C . ASN A 1 104 ? 13.849 6.580 -7.086 1.00 95.31 104 ASN A C 1
ATOM 855 O O . ASN A 1 104 ? 12.647 6.849 -7.005 1.00 95.31 104 ASN A O 1
ATOM 859 N N . PRO A 1 105 ? 14.791 7.449 -6.667 1.00 95.31 105 PRO A N 1
ATOM 860 C CA . PRO A 1 105 ? 14.468 8.691 -5.959 1.00 95.31 105 PRO A CA 1
ATOM 861 C C . PRO A 1 105 ? 13.474 9.603 -6.693 1.00 95.31 105 PRO A C 1
ATOM 863 O O . PRO A 1 105 ? 12.591 10.190 -6.070 1.00 95.31 105 PRO A O 1
ATOM 866 N N . GLN A 1 106 ? 13.571 9.688 -8.023 1.00 95.12 106 GLN A N 1
ATOM 867 C CA . GLN A 1 106 ? 12.665 10.497 -8.836 1.00 95.12 106 GLN A CA 1
ATOM 868 C C . GLN A 1 106 ? 11.249 9.909 -8.854 1.00 95.12 106 GLN A C 1
ATOM 870 O O . GLN A 1 106 ? 10.265 10.647 -8.795 1.00 95.12 106 GLN A O 1
ATOM 875 N N . VAL A 1 107 ? 11.138 8.581 -8.926 1.00 94.00 107 VAL A N 1
ATOM 876 C CA . VAL A 1 107 ? 9.849 7.880 -8.914 1.00 94.00 107 VAL A CA 1
ATOM 877 C C . VAL A 1 107 ? 9.207 7.983 -7.529 1.00 94.00 107 VAL A C 1
ATOM 879 O O . VAL A 1 107 ? 8.021 8.296 -7.448 1.00 94.00 107 VAL A O 1
ATOM 882 N N . ILE A 1 108 ? 9.989 7.821 -6.455 1.00 94.69 108 ILE A N 1
ATOM 883 C CA . ILE A 1 108 ? 9.551 8.027 -5.063 1.00 94.69 108 ILE A CA 1
ATOM 884 C C . ILE A 1 108 ? 8.955 9.430 -4.891 1.00 94.69 108 ILE A C 1
ATOM 886 O O . ILE A 1 108 ? 7.822 9.578 -4.430 1.00 94.69 108 ILE A O 1
ATOM 890 N N . GLU A 1 109 ? 9.674 10.472 -5.312 1.00 94.19 109 GLU A N 1
ATOM 891 C CA . GLU A 1 109 ? 9.211 11.855 -5.162 1.00 94.19 109 GLU A CA 1
ATOM 892 C C . GLU A 1 109 ? 7.964 12.153 -6.014 1.00 94.19 109 GLU A C 1
ATOM 894 O O . GLU A 1 109 ? 7.042 12.872 -5.596 1.00 94.19 109 GLU A O 1
ATOM 899 N N . ASN A 1 110 ? 7.888 11.572 -7.213 1.00 92.94 110 ASN A N 1
ATOM 900 C CA . ASN A 1 110 ? 6.735 11.733 -8.090 1.00 92.94 110 ASN A CA 1
ATOM 901 C C . ASN A 1 110 ? 5.483 11.056 -7.522 1.00 92.94 110 ASN A C 1
ATOM 903 O O . ASN A 1 110 ? 4.413 11.662 -7.535 1.00 92.94 110 ASN A O 1
ATOM 907 N N . ALA A 1 111 ? 5.633 9.870 -6.941 1.00 92.31 111 ALA A N 1
ATOM 908 C CA . ALA A 1 111 ? 4.534 9.033 -6.480 1.00 92.31 111 ALA A CA 1
ATOM 909 C C . ALA A 1 111 ? 4.249 9.118 -4.969 1.00 92.31 111 ALA A C 1
ATOM 911 O O . ALA A 1 111 ? 3.365 8.417 -4.483 1.00 92.31 111 ALA A O 1
ATOM 912 N N . LYS A 1 112 ? 4.916 9.999 -4.209 1.00 92.56 112 LYS A N 1
ATOM 913 C CA . LYS A 1 112 ? 4.746 10.118 -2.744 1.00 92.56 112 LYS A CA 1
ATOM 914 C C . LYS A 1 112 ? 3.295 10.264 -2.269 1.00 92.56 112 LYS A C 1
ATOM 916 O O . LYS A 1 112 ? 2.944 9.783 -1.197 1.00 92.56 112 LYS A O 1
ATOM 921 N N . GLN A 1 113 ? 2.436 10.898 -3.071 1.00 91.88 113 GLN A N 1
ATOM 922 C CA . GLN A 1 113 ? 1.014 11.063 -2.753 1.00 91.88 113 GLN A CA 1
ATOM 923 C C . GLN A 1 113 ? 0.247 9.737 -2.747 1.00 91.88 113 GLN A C 1
ATOM 925 O O . GLN A 1 113 ? -0.735 9.623 -2.019 1.00 91.88 113 GLN A O 1
ATOM 930 N N . LEU A 1 114 ? 0.713 8.717 -3.477 1.00 90.19 114 LEU A N 1
ATOM 931 C CA . LEU A 1 114 ? 0.137 7.372 -3.417 1.00 90.19 114 LEU A CA 1
ATOM 932 C C . LEU A 1 114 ? 0.208 6.790 -2.004 1.00 90.19 114 LEU A C 1
ATOM 934 O O . LEU A 1 114 ? -0.673 6.024 -1.626 1.00 90.19 114 LEU A O 1
ATOM 938 N N . LEU A 1 115 ? 1.207 7.181 -1.208 1.00 90.50 115 LEU A N 1
ATOM 939 C CA . LEU A 1 115 ? 1.364 6.742 0.180 1.00 90.50 115 LEU A CA 1
ATOM 940 C C . LEU A 1 115 ? 0.618 7.631 1.186 1.00 90.50 115 LEU A C 1
ATOM 942 O O . LEU A 1 115 ? 0.670 7.385 2.387 1.00 90.50 115 LEU A O 1
ATOM 946 N N . HIS A 1 116 ? -0.082 8.671 0.731 1.00 88.69 116 HIS A N 1
ATOM 947 C CA . HIS A 1 116 ? -0.860 9.513 1.631 1.00 88.69 116 HIS A CA 1
ATOM 948 C C . HIS A 1 116 ? -2.125 8.765 2.094 1.00 88.69 116 HIS A C 1
ATOM 950 O O . HIS A 1 116 ? -2.806 8.190 1.243 1.00 88.69 116 HIS A O 1
ATOM 956 N N . PRO A 1 117 ? -2.522 8.809 3.382 1.00 84.19 117 PRO A N 1
ATOM 957 C CA . PRO A 1 117 ? -3.714 8.110 3.887 1.00 84.19 117 PRO A CA 1
ATOM 958 C C . PRO A 1 117 ? -5.039 8.452 3.177 1.00 84.19 117 PRO A C 1
ATOM 960 O O . PRO A 1 117 ? -5.978 7.651 3.145 1.00 84.19 117 PRO A O 1
ATOM 963 N N . ASP A 1 118 ? -5.131 9.627 2.548 1.00 80.25 118 ASP A N 1
ATOM 964 C CA . ASP A 1 118 ? -6.289 9.975 1.713 1.00 80.25 118 ASP A CA 1
ATOM 965 C C . ASP A 1 118 ? -6.426 9.059 0.488 1.00 80.25 118 ASP A C 1
ATOM 967 O O . ASP A 1 118 ? -7.551 8.706 0.113 1.00 80.25 118 ASP A O 1
ATOM 971 N N . ILE A 1 119 ? -5.28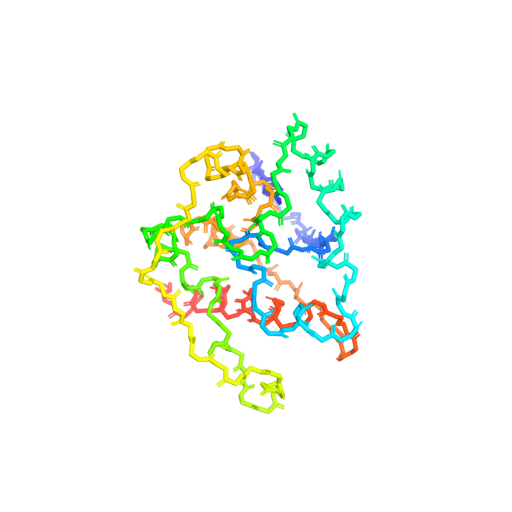9 8.651 -0.082 1.00 84.00 119 ILE A N 1
ATOM 972 C CA . ILE A 1 119 ? -5.160 7.814 -1.279 1.00 84.00 119 ILE A CA 1
ATOM 973 C C . ILE A 1 119 ? -4.996 6.336 -0.902 1.00 84.00 119 ILE A C 1
ATOM 975 O O . ILE A 1 119 ? -5.604 5.477 -1.537 1.00 84.00 119 ILE A O 1
ATOM 979 N N . SER A 1 120 ? -4.246 6.052 0.165 1.00 85.25 120 SER A N 1
ATOM 980 C CA . SER A 1 120 ? -3.991 4.722 0.724 1.00 85.25 120 SER A CA 1
ATOM 981 C C . SER A 1 120 ? -4.473 4.630 2.180 1.00 85.25 120 SER A C 1
ATOM 983 O O . SER A 1 120 ? -3.676 4.761 3.107 1.00 85.25 120 SER A O 1
ATOM 985 N N . PRO A 1 121 ? -5.777 4.391 2.402 1.00 80.38 121 PRO A N 1
ATOM 986 C CA . PRO A 1 121 ? -6.414 4.394 3.722 1.00 80.38 121 PRO A CA 1
ATOM 987 C C . PRO A 1 121 ? -5.736 3.557 4.804 1.00 80.38 121 PRO A C 1
ATOM 989 O O . PRO A 1 121 ? -5.752 3.943 5.970 1.00 80.38 121 PRO A O 1
ATOM 992 N N . LEU A 1 122 ? -5.160 2.410 4.432 1.00 79.94 122 LEU A N 1
ATOM 993 C CA . LEU A 1 122 ? -4.514 1.507 5.388 1.00 79.94 122 LEU A CA 1
ATOM 994 C C . LEU A 1 122 ? -3.192 2.032 5.947 1.00 79.94 122 LEU A C 1
ATOM 996 O O . LEU A 1 122 ? -2.653 1.434 6.872 1.00 79.94 122 LEU A O 1
ATOM 1000 N N . LEU A 1 123 ? -2.658 3.115 5.384 1.00 85.69 123 LEU A N 1
ATOM 1001 C CA . LEU A 1 123 ? -1.412 3.721 5.850 1.00 85.69 123 LEU A CA 1
ATOM 1002 C C . LEU A 1 123 ? -1.642 4.740 6.972 1.00 85.69 123 LEU A C 1
ATOM 1004 O O . LEU A 1 123 ? -0.700 5.400 7.399 1.00 85.69 123 LEU A O 1
ATOM 1008 N N . VAL A 1 124 ? -2.888 4.912 7.425 1.00 83.75 124 VAL A N 1
ATOM 1009 C CA . VAL A 1 124 ? -3.198 5.786 8.556 1.00 83.75 124 VAL A CA 1
ATOM 1010 C C . VAL A 1 124 ? -2.632 5.201 9.856 1.00 83.75 124 VAL A C 1
ATOM 1012 O O . VAL A 1 124 ? -2.589 3.985 10.038 1.00 83.75 124 VAL A O 1
ATOM 1015 N N . ASP A 1 125 ? -2.219 6.070 10.776 1.00 81.88 125 ASP A N 1
ATOM 1016 C CA . ASP A 1 125 ? -1.663 5.650 12.057 1.00 81.88 125 ASP A CA 1
ATOM 1017 C C . ASP A 1 125 ? -2.645 4.793 12.868 1.00 81.88 125 ASP A C 1
ATOM 1019 O O . ASP A 1 125 ? -3.849 5.060 12.929 1.00 81.88 125 ASP A O 1
ATOM 1023 N N . ASN A 1 126 ? -2.103 3.835 13.625 1.00 77.50 126 ASN A N 1
ATOM 1024 C CA . ASN A 1 126 ? -2.872 2.991 14.548 1.00 77.50 126 ASN A CA 1
ATOM 1025 C C . ASN A 1 126 ? -3.741 3.805 15.522 1.00 77.50 126 ASN A C 1
ATOM 1027 O O . ASN A 1 126 ? -4.840 3.389 15.873 1.00 77.50 126 ASN A O 1
ATOM 1031 N N . LYS A 1 127 ? -3.278 4.994 15.935 1.00 80.62 127 LYS A N 1
ATOM 1032 C CA . LYS A 1 127 ? -4.034 5.902 16.816 1.00 80.62 127 LYS A CA 1
ATOM 1033 C C . LYS A 1 127 ? -5.296 6.453 16.157 1.00 80.62 127 LYS A C 1
ATOM 1035 O O . LYS A 1 127 ? -6.242 6.797 16.860 1.00 80.62 127 LYS A O 1
ATOM 1040 N N . ASP A 1 128 ? -5.290 6.603 14.839 1.00 79.06 128 ASP A N 1
ATOM 1041 C CA . ASP A 1 128 ? -6.442 7.067 14.074 1.00 79.06 128 ASP A CA 1
ATOM 1042 C C . ASP A 1 128 ? -7.349 5.900 13.678 1.00 79.06 128 ASP A C 1
ATOM 1044 O O . ASP A 1 128 ? -8.569 6.049 13.753 1.00 79.06 128 ASP A O 1
ATOM 1048 N N . LEU A 1 129 ? -6.785 4.718 13.389 1.00 75.81 129 LEU A N 1
ATOM 1049 C CA . LEU A 1 129 ? -7.561 3.476 13.270 1.00 75.81 129 LEU A CA 1
ATOM 1050 C C . LEU A 1 129 ? -8.321 3.152 14.565 1.00 75.81 129 LEU A C 1
ATOM 1052 O O . LEU A 1 129 ? -9.496 2.814 14.506 1.00 75.81 129 LEU A O 1
ATOM 1056 N N . ALA A 1 130 ? -7.708 3.337 15.737 1.00 76.38 130 ALA A N 1
ATOM 1057 C CA . ALA A 1 130 ? -8.350 3.107 17.036 1.00 76.38 130 ALA A CA 1
ATOM 1058 C C . ALA A 1 130 ? -9.544 4.043 17.322 1.00 76.38 130 ALA A C 1
ATOM 1060 O O . ALA A 1 130 ? -10.347 3.780 18.212 1.00 76.38 130 ALA A O 1
ATOM 1061 N N . LYS A 1 131 ? -9.686 5.146 16.573 1.00 77.75 131 LYS A N 1
ATOM 1062 C CA . LYS A 1 131 ? -10.833 6.068 16.685 1.00 77.75 131 LYS A CA 1
ATOM 1063 C C . LYS A 1 131 ? -12.024 5.634 15.830 1.00 77.75 131 LYS A C 1
ATOM 1065 O O . LYS A 1 131 ? -13.059 6.310 15.851 1.00 77.75 131 LYS A O 1
ATOM 1070 N N . LEU A 1 132 ? -11.882 4.558 15.053 1.00 72.62 132 LEU A N 1
ATOM 1071 C CA . LEU A 1 132 ? -12.976 3.974 14.294 1.00 72.62 132 LEU A CA 1
ATOM 1072 C C . LEU A 1 132 ? -14.107 3.582 15.243 1.00 72.62 132 LEU A C 1
ATOM 1074 O O . LEU A 1 132 ? -13.898 2.977 16.290 1.00 72.62 132 LEU A O 1
ATOM 1078 N N . THR A 1 133 ? -15.334 3.934 14.874 1.00 72.50 133 THR A N 1
ATOM 1079 C CA . THR A 1 133 ? -16.506 3.413 15.581 1.00 72.50 133 THR A CA 1
ATOM 1080 C C . THR A 1 133 ? -16.753 1.962 15.203 1.00 72.50 133 THR A C 1
ATOM 1082 O O . THR A 1 133 ? -16.123 1.456 14.276 1.00 72.50 133 THR A O 1
ATOM 1085 N N . SER A 1 134 ? -17.687 1.299 15.894 1.00 72.94 134 SER A N 1
ATOM 1086 C CA . SER A 1 134 ? -18.116 -0.065 15.562 1.00 72.94 134 SER A CA 1
ATOM 1087 C C . SER A 1 134 ? -18.257 -0.232 14.045 1.00 72.94 134 SER A C 1
ATOM 1089 O O . SER A 1 134 ? -19.120 0.391 13.426 1.00 72.94 134 SER A O 1
ATOM 1091 N N . THR A 1 135 ? -17.358 -1.019 13.454 1.00 71.75 135 THR A N 1
ATOM 1092 C CA . THR A 1 135 ? -17.203 -1.145 12.002 1.00 71.75 135 THR A CA 1
ATOM 1093 C C . THR A 1 135 ? -17.723 -2.507 11.576 1.00 71.75 135 THR A C 1
ATOM 1095 O O . THR A 1 135 ? -17.285 -3.532 12.091 1.00 71.75 135 THR A O 1
ATOM 1098 N N . TYR A 1 136 ? -18.651 -2.524 10.621 1.00 72.88 136 TYR A N 1
ATOM 1099 C CA . TYR A 1 136 ? -19.099 -3.754 9.977 1.00 72.88 136 TYR A CA 1
ATOM 1100 C C . TYR A 1 136 ? -18.367 -3.914 8.645 1.00 72.88 136 TYR A C 1
ATOM 1102 O O . TYR A 1 136 ? -18.433 -3.026 7.795 1.00 72.88 136 TYR A O 1
ATOM 1110 N N . ILE A 1 137 ? -17.661 -5.030 8.469 1.00 74.19 137 ILE A N 1
ATOM 1111 C CA . ILE A 1 137 ? -16.903 -5.324 7.250 1.00 74.19 137 ILE A CA 1
ATOM 1112 C C . ILE A 1 137 ? -17.610 -6.460 6.519 1.00 74.19 137 ILE A C 1
ATOM 1114 O O . ILE A 1 137 ? -17.702 -7.575 7.029 1.00 74.19 137 ILE A O 1
ATOM 1118 N N . LEU A 1 138 ? -18.108 -6.170 5.317 1.00 74.38 138 LEU A N 1
ATOM 1119 C CA . LEU A 1 138 ? -18.702 -7.157 4.423 1.00 74.38 138 LEU A CA 1
ATOM 1120 C C . LEU A 1 138 ? -17.733 -7.427 3.274 1.00 74.38 138 LEU A C 1
ATOM 1122 O O . LEU A 1 138 ? -17.388 -6.516 2.527 1.00 74.38 138 LEU A O 1
ATOM 1126 N N . THR A 1 139 ? -17.328 -8.683 3.115 1.00 71.19 139 THR A N 1
ATOM 1127 C CA . THR A 1 139 ? -16.514 -9.134 1.982 1.00 71.19 139 THR A CA 1
ATOM 1128 C C . THR A 1 139 ? -17.191 -10.320 1.303 1.00 71.19 139 THR A C 1
ATOM 1130 O O . THR A 1 139 ? -17.961 -11.052 1.929 1.00 71.19 139 THR A O 1
ATOM 1133 N N . VAL A 1 140 ? -16.936 -10.499 0.009 1.00 71.81 140 VAL A N 1
ATOM 1134 C CA . VAL A 1 140 ? -17.476 -11.612 -0.784 1.00 71.81 140 VAL A CA 1
ATOM 1135 C C . VAL A 1 140 ? -16.335 -12.493 -1.271 1.00 71.81 140 VAL A C 1
ATOM 1137 O O . VAL A 1 140 ? -15.249 -12.003 -1.568 1.00 71.81 140 VAL A O 1
ATOM 1140 N N . ASP A 1 141 ? -16.569 -13.802 -1.381 1.00 68.19 141 ASP A N 1
ATOM 1141 C CA . ASP A 1 141 ? -15.485 -14.760 -1.655 1.00 68.19 141 ASP A CA 1
ATOM 1142 C C . ASP A 1 141 ? -14.807 -14.538 -3.021 1.00 68.19 141 ASP A C 1
ATOM 1144 O O . ASP A 1 141 ? -13.609 -14.755 -3.181 1.00 68.19 141 ASP A O 1
ATOM 1148 N N . HIS A 1 142 ? -15.560 -14.009 -3.989 1.00 66.06 142 HIS A N 1
ATOM 1149 C CA . HIS A 1 142 ? -15.076 -13.665 -5.329 1.00 66.06 142 HIS A CA 1
ATOM 1150 C C . HIS A 1 142 ? -14.653 -12.190 -5.450 1.00 66.06 142 HIS A C 1
ATOM 1152 O O . HIS A 1 142 ? -14.463 -11.690 -6.562 1.00 66.06 142 HIS A O 1
ATOM 1158 N N . ASN A 1 143 ? -14.515 -11.471 -4.327 1.00 68.50 143 ASN A N 1
ATOM 1159 C CA . ASN A 1 143 ? -13.983 -10.116 -4.341 1.00 68.50 143 ASN A CA 1
ATOM 1160 C C . ASN A 1 143 ? -1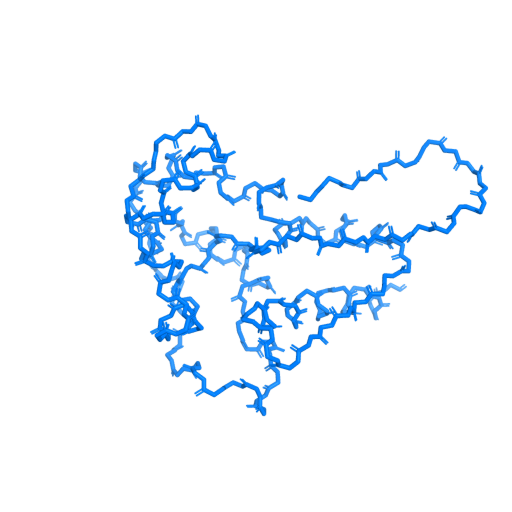2.510 -10.187 -4.720 1.00 68.50 143 ASN A C 1
ATOM 1162 O O . ASN A 1 143 ? -11.688 -10.773 -4.018 1.00 68.50 143 ASN A O 1
ATOM 1166 N N . ARG A 1 144 ? -12.165 -9.525 -5.818 1.00 66.06 144 ARG A N 1
ATOM 1167 C CA . ARG A 1 144 ? -10.778 -9.385 -6.232 1.00 66.06 144 ARG A CA 1
ATOM 1168 C C . ARG A 1 144 ? -9.963 -8.681 -5.125 1.00 66.06 144 ARG A C 1
ATOM 1170 O O . ARG A 1 144 ? -8.843 -9.048 -4.837 1.00 66.06 144 ARG A O 1
ATOM 1177 N N . LEU A 1 145 ? -10.524 -7.764 -4.353 1.00 69.56 145 LEU A N 1
ATOM 1178 C CA . LEU A 1 145 ? -9.762 -7.055 -3.312 1.00 69.56 145 LEU A CA 1
ATOM 1179 C C . LEU A 1 145 ? -9.793 -7.728 -1.929 1.00 69.56 145 LEU A C 1
ATOM 1181 O O . LEU A 1 145 ? -9.270 -7.157 -0.974 1.00 69.56 145 LEU A O 1
ATOM 1185 N N . ARG A 1 146 ? -10.347 -8.947 -1.828 1.00 73.31 146 ARG A N 1
ATOM 1186 C CA . ARG A 1 146 ? -10.582 -9.674 -0.566 1.00 73.31 146 ARG A CA 1
ATOM 1187 C C . ARG A 1 146 ? -9.358 -9.730 0.345 1.00 73.31 146 ARG A C 1
ATOM 1189 O O . ARG A 1 146 ? -9.467 -9.577 1.554 1.00 73.31 146 ARG A O 1
ATOM 1196 N N . ASP A 1 147 ? -8.186 -9.959 -0.229 1.00 73.75 147 ASP A N 1
ATOM 1197 C CA . ASP A 1 147 ? -6.962 -10.141 0.548 1.00 73.75 147 ASP A CA 1
ATOM 1198 C C . ASP A 1 147 ? -6.538 -8.844 1.250 1.00 73.75 147 ASP A C 1
ATOM 1200 O O . ASP A 1 147 ? -6.037 -8.880 2.374 1.00 73.75 147 ASP A O 1
ATOM 1204 N N . LYS A 1 148 ? -6.835 -7.686 0.645 1.00 75.56 148 LYS A N 1
ATOM 1205 C CA . LYS A 1 148 ? -6.663 -6.404 1.324 1.00 75.56 148 LYS A CA 1
ATOM 1206 C C . LYS A 1 148 ? -7.726 -6.215 2.415 1.00 75.56 148 LYS A C 1
ATOM 1208 O O . LYS A 1 148 ? -7.379 -5.755 3.500 1.00 75.56 148 LYS A O 1
ATOM 1213 N N . ASP A 1 149 ? -8.973 -6.640 2.189 1.00 76.62 149 ASP A N 1
ATOM 1214 C CA . ASP A 1 149 ? -10.015 -6.614 3.230 1.00 76.62 149 ASP A CA 1
ATOM 1215 C C . ASP A 1 149 ? -9.586 -7.408 4.477 1.00 76.62 149 ASP A C 1
ATOM 1217 O O . ASP A 1 149 ? -9.793 -6.947 5.596 1.00 76.62 149 ASP A O 1
ATOM 1221 N N . PHE A 1 150 ? -8.932 -8.564 4.311 1.00 78.50 150 PHE A N 1
ATOM 1222 C CA . PHE A 1 150 ? -8.403 -9.340 5.441 1.00 78.50 150 PHE A CA 1
ATOM 1223 C C . PHE A 1 150 ? -7.317 -8.598 6.219 1.00 78.50 150 PHE A C 1
ATOM 1225 O O . PHE A 1 150 ? -7.337 -8.624 7.448 1.00 78.50 150 PHE A O 1
ATOM 1232 N N . ILE A 1 151 ? -6.405 -7.908 5.529 1.00 79.12 151 ILE A N 1
ATOM 1233 C CA . ILE A 1 151 ? -5.396 -7.066 6.186 1.00 79.12 151 ILE A CA 1
ATOM 1234 C C . ILE A 1 151 ? -6.086 -5.947 6.979 1.00 79.12 151 ILE A C 1
ATOM 1236 O O . ILE A 1 151 ? -5.734 -5.705 8.130 1.00 79.12 151 ILE A O 1
ATOM 1240 N N . TYR A 1 152 ? -7.114 -5.310 6.409 1.00 79.88 152 TYR A N 1
ATOM 1241 C CA . TYR A 1 152 ? -7.889 -4.289 7.115 1.00 79.88 152 TYR A CA 1
ATOM 1242 C C . TYR A 1 152 ? -8.581 -4.842 8.365 1.00 79.88 152 TYR A C 1
ATOM 1244 O O . TYR A 1 152 ? -8.463 -4.250 9.435 1.00 79.88 152 TYR A O 1
ATOM 1252 N N . ILE A 1 153 ? -9.258 -5.990 8.246 1.00 79.19 153 ILE A N 1
ATOM 1253 C CA . ILE A 1 153 ? -9.897 -6.675 9.378 1.00 79.19 153 ILE A CA 1
ATOM 1254 C C . ILE A 1 153 ? -8.863 -6.942 10.470 1.00 79.19 153 ILE A C 1
ATOM 1256 O O . ILE A 1 153 ? -9.105 -6.607 11.625 1.00 79.19 153 ILE A O 1
ATOM 1260 N N . GLN A 1 154 ? -7.699 -7.486 10.108 1.00 79.25 154 GLN A N 1
ATOM 1261 C CA . GLN A 1 154 ? -6.661 -7.807 11.079 1.00 79.25 154 GLN A CA 1
ATOM 1262 C C . GLN A 1 154 ? -6.162 -6.556 11.808 1.00 79.25 154 GLN A C 1
ATOM 1264 O O . GLN A 1 154 ? -6.028 -6.581 13.030 1.00 79.25 154 GLN A O 1
ATOM 1269 N N . LEU A 1 155 ? -5.930 -5.457 11.085 1.00 77.06 155 LEU A N 1
ATOM 1270 C CA . LEU A 1 155 ? -5.499 -4.187 11.675 1.00 77.06 155 LEU A CA 1
ATOM 1271 C C . LEU 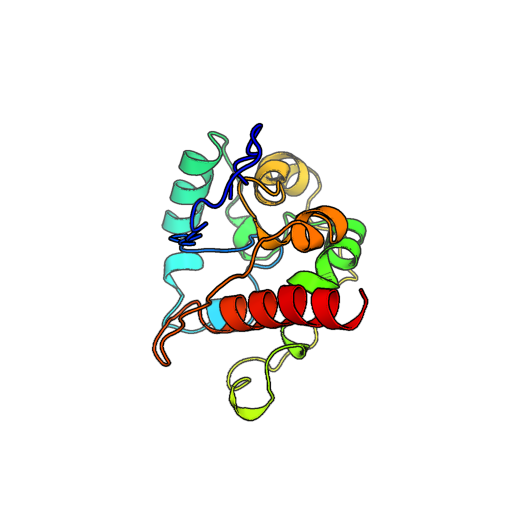A 1 155 ? -6.548 -3.612 12.630 1.00 77.06 155 LEU A C 1
ATOM 1273 O O . LEU A 1 155 ? -6.205 -3.197 13.733 1.00 77.06 155 LEU A O 1
ATOM 1277 N N . VAL A 1 156 ? -7.823 -3.620 12.236 1.00 76.06 156 VAL A N 1
ATOM 1278 C CA . VAL A 1 156 ? -8.916 -3.117 13.078 1.00 76.06 156 VAL A CA 1
ATOM 1279 C C . VAL A 1 156 ? -9.110 -4.003 14.313 1.00 76.06 156 VAL A C 1
ATOM 1281 O O . VAL A 1 156 ? -9.205 -3.482 15.419 1.00 76.06 156 VAL A O 1
ATOM 1284 N N . CYS A 1 157 ? -9.115 -5.330 14.163 1.00 72.12 157 CYS A N 1
ATOM 1285 C CA . CYS A 1 157 ? -9.324 -6.264 15.273 1.00 72.12 157 CYS A CA 1
ATOM 1286 C C . CYS A 1 157 ? -8.152 -6.293 16.264 1.00 72.12 157 CYS A C 1
ATOM 1288 O O . CYS A 1 157 ? -8.385 -6.257 17.468 1.00 72.12 157 CYS A O 1
ATOM 1290 N N . THR A 1 158 ? -6.902 -6.288 15.785 1.00 66.12 158 THR A N 1
ATOM 1291 C CA . THR A 1 158 ? -5.715 -6.305 16.667 1.00 66.12 158 THR A CA 1
ATOM 1292 C C . THR A 1 158 ? -5.653 -5.052 17.548 1.00 66.12 158 THR A C 1
ATOM 1294 O O . THR A 1 158 ? -5.177 -5.107 18.676 1.00 66.12 158 THR A O 1
ATOM 1297 N N . LEU A 1 159 ? -6.166 -3.914 17.069 1.00 57.31 159 LEU A N 1
ATOM 1298 C CA . LEU A 1 159 ? -6.249 -2.691 17.872 1.00 57.31 159 LEU A CA 1
ATOM 1299 C C . LEU A 1 159 ? -7.347 -2.750 18.941 1.00 57.31 159 LEU A C 1
ATOM 1301 O O . LEU A 1 159 ? -7.179 -2.139 19.988 1.00 57.31 159 LEU A O 1
ATOM 1305 N N . VAL A 1 160 ? -8.430 -3.498 18.709 1.00 55.28 160 VAL A N 1
ATOM 1306 C CA . VAL A 1 160 ? -9.497 -3.710 19.703 1.00 55.28 160 VAL A CA 1
ATOM 1307 C C . VAL A 1 160 ? -9.040 -4.639 20.833 1.00 55.28 160 VAL A C 1
ATOM 1309 O O . VAL A 1 160 ? -9.464 -4.454 21.964 1.00 55.28 160 VAL A O 1
ATOM 1312 N N . GLU A 1 161 ? -8.161 -5.606 20.558 1.00 45.69 161 GLU A N 1
ATOM 1313 C CA . GLU A 1 161 ? -7.627 -6.531 21.577 1.00 45.69 161 GLU A CA 1
ATOM 1314 C C . GLU A 1 161 ? -6.517 -5.916 22.454 1.00 45.69 161 GLU A C 1
ATOM 1316 O O . GLU A 1 161 ? -6.197 -6.458 23.511 1.00 45.69 161 GLU A O 1
ATOM 1321 N N . LEU A 1 162 ? -5.923 -4.796 22.026 1.00 46.06 162 LEU A N 1
ATOM 1322 C CA . LEU A 1 162 ? -4.842 -4.093 22.734 1.00 46.06 162 LEU A CA 1
ATOM 1323 C C . LEU A 1 162 ? -5.315 -2.860 23.531 1.00 46.06 162 LEU A C 1
ATOM 1325 O O . LEU A 1 162 ? -4.481 -2.182 24.137 1.00 46.06 162 LEU A O 1
ATOM 1329 N N . MET A 1 163 ? -6.616 -2.554 23.509 1.00 43.28 163 MET A N 1
ATOM 1330 C CA . MET A 1 163 ? -7.258 -1.454 24.246 1.00 43.28 163 MET A CA 1
ATOM 1331 C C . MET A 1 163 ? -8.058 -1.974 25.437 1.00 43.28 163 MET A C 1
ATOM 1333 O O . MET A 1 163 ? -8.047 -1.269 26.471 1.00 43.28 163 MET A O 1
#

pLDDT: mean 74.74, std 14.4, range [38.25, 95.31]

Sequence (163 aa):
MRFAKSSTNHNVSRVQVVIYPAIQFVDFMVSLYLTPAFYIFHSERAVHVLEFYINKNISGDVLVNNHTSVEQKKQYRCCADWSLISNKYRKVYKEPITDNMDGNPQVIENAKQLLHPDISPLLVDNKDLAKLTSTYILTVDHNRLRDKDFIYIQLVCTLVELM

Secondary structure (DSSP, 8-state):
-------S-S----------S-S--S-S-SGGGGSGGGGGGGSHHHHHHHHHHHTS---GGGGGTTT--HHHHHHTHHHH-GGGS-GGG-SS--SPP--S----HHHHHHHGGGGSTTTSGGGS-HHHHTT--S------TT-TTHHHHHHHHHHHHHHHHT-